Protein AF-A0A7S1ECH7-F1 (afdb_monomer_lite)

pLDDT: mean 96.21, std 4.31, range [59.94, 98.88]

Organism: Hemiselmis andersenii (NCBI:txid464988)

Structure (mmCIF, N/CA/C/O backbone):
data_AF-A0A7S1ECH7-F1
#
_entry.id   AF-A0A7S1ECH7-F1
#
loop_
_atom_site.group_PDB
_atom_site.id
_atom_site.type_symbol
_atom_site.label_atom_id
_atom_site.label_alt_id
_atom_site.label_comp_id
_atom_site.label_asym_id
_atom_site.label_entity_id
_atom_site.label_seq_id
_atom_site.pdbx_PDB_ins_code
_atom_site.Cartn_x
_atom_site.Cartn_y
_atom_site.Cartn_z
_atom_site.occupancy
_atom_site.B_iso_or_equiv
_atom_site.auth_seq_id
_atom_site.auth_comp_id
_atom_site.auth_asym_id
_atom_site.auth_atom_id
_atom_site.pdbx_PDB_model_num
ATOM 1 N N . SER A 1 1 ? -24.404 -12.390 14.140 1.00 59.94 1 SER A N 1
ATOM 2 C CA . SER A 1 1 ? -23.065 -11.770 14.132 1.00 59.94 1 SER A CA 1
ATOM 3 C C . SER A 1 1 ? -22.326 -12.227 15.376 1.00 59.94 1 SER A C 1
ATOM 5 O O . SER A 1 1 ? -22.932 -12.279 16.441 1.00 59.94 1 SER A O 1
ATOM 7 N N . HIS A 1 2 ? -21.057 -12.622 15.261 1.00 70.38 2 HIS A N 1
ATOM 8 C CA . HIS A 1 2 ? -20.234 -12.863 16.450 1.00 70.38 2 HIS A CA 1
ATOM 9 C C . HIS A 1 2 ? -19.962 -11.520 17.144 1.00 70.38 2 HIS A C 1
ATOM 11 O O . HIS A 1 2 ? -19.785 -10.506 16.469 1.00 70.38 2 HIS A O 1
ATOM 17 N N . ARG A 1 3 ? -19.974 -11.489 18.482 1.00 89.94 3 ARG A N 1
ATOM 18 C CA . ARG A 1 3 ? -19.669 -10.269 19.243 1.00 89.94 3 ARG A CA 1
ATOM 19 C C . ARG A 1 3 ? -18.165 -9.995 19.162 1.00 89.94 3 ARG A C 1
ATOM 21 O O . ARG A 1 3 ? -17.374 -10.858 19.532 1.00 89.94 3 ARG A O 1
ATOM 28 N N . ILE A 1 4 ? -17.802 -8.797 18.717 1.00 96.12 4 ILE A N 1
ATOM 29 C CA . ILE A 1 4 ? -16.432 -8.265 18.711 1.00 96.12 4 ILE A CA 1
ATOM 30 C C . ILE A 1 4 ? -16.284 -7.167 19.771 1.00 96.12 4 ILE A C 1
ATOM 32 O O . ILE A 1 4 ? -17.283 -6.640 20.263 1.00 96.12 4 ILE A O 1
ATOM 36 N N . ASN A 1 5 ? -15.049 -6.801 20.111 1.00 96.75 5 ASN A N 1
ATOM 37 C CA . ASN A 1 5 ? -14.726 -5.699 21.027 1.00 96.75 5 ASN A CA 1
ATOM 38 C C . ASN A 1 5 ? -14.723 -4.320 20.331 1.00 96.75 5 ASN A C 1
ATOM 40 O O . ASN A 1 5 ? -13.782 -3.551 20.489 1.00 96.75 5 ASN A O 1
AT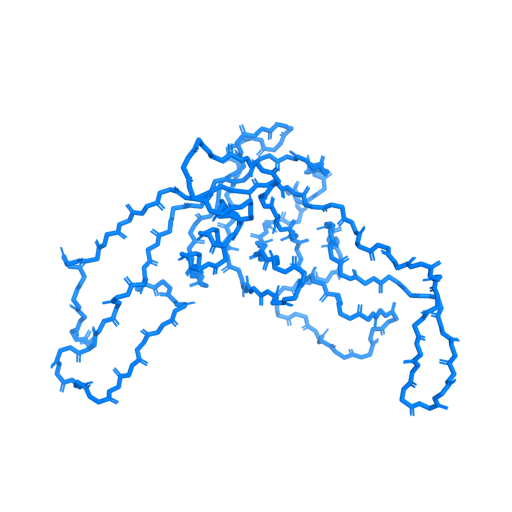OM 44 N N . HIS A 1 6 ? -15.757 -4.013 19.540 1.00 95.19 6 HIS A N 1
ATOM 45 C CA . HIS A 1 6 ? -15.793 -2.823 18.676 1.00 95.19 6 HIS A CA 1
ATOM 46 C C . HIS A 1 6 ? -15.520 -1.508 19.429 1.00 95.19 6 HIS A C 1
ATOM 48 O O . HIS A 1 6 ? -14.714 -0.702 18.976 1.00 95.19 6 HIS A O 1
ATOM 54 N N . ASP A 1 7 ? -16.135 -1.322 20.599 1.00 96.62 7 ASP A N 1
ATOM 55 C CA . ASP A 1 7 ? -16.031 -0.081 21.384 1.00 96.62 7 ASP A CA 1
ATOM 56 C C . ASP A 1 7 ? -14.644 0.132 22.018 1.00 96.62 7 ASP A C 1
ATOM 58 O O . ASP A 1 7 ? -14.326 1.229 22.469 1.00 96.62 7 ASP A O 1
ATOM 62 N N . GLU A 1 8 ? -13.806 -0.907 22.043 1.00 97.19 8 GLU A N 1
ATOM 63 C CA . GLU A 1 8 ? -12.427 -0.833 22.535 1.00 97.19 8 GLU A CA 1
ATOM 64 C C . GLU A 1 8 ? -11.417 -0.527 21.420 1.00 97.19 8 GLU A C 1
ATOM 66 O O . GLU A 1 8 ? -10.250 -0.244 21.701 1.00 97.19 8 GLU A O 1
ATOM 71 N N . LEU A 1 9 ? -11.824 -0.632 20.152 1.00 97.94 9 LEU A N 1
ATOM 72 C CA . LEU A 1 9 ? -10.914 -0.434 19.033 1.00 97.94 9 LEU A CA 1
ATOM 73 C C . LEU A 1 9 ? -10.629 1.044 18.815 1.00 97.94 9 LEU A C 1
ATOM 75 O O . LEU A 1 9 ? -11.527 1.877 18.712 1.00 97.94 9 LEU A O 1
ATOM 79 N N . VAL A 1 10 ? -9.345 1.352 18.668 1.00 98.25 10 VAL A N 1
ATOM 80 C CA . VAL A 1 10 ? -8.879 2.710 18.410 1.00 98.25 10 VAL A CA 1
ATOM 81 C C . VAL A 1 10 ? -8.614 2.875 16.922 1.00 98.25 10 VAL A C 1
ATOM 83 O O . VAL A 1 10 ? -7.833 2.130 16.326 1.00 98.25 10 VAL A O 1
ATOM 86 N N . ALA A 1 11 ? -9.246 3.886 16.329 1.00 98.38 11 ALA A N 1
ATOM 87 C CA . ALA A 1 11 ? -8.931 4.321 14.980 1.00 98.38 11 ALA A CA 1
ATOM 88 C C . ALA A 1 11 ? -7.793 5.352 15.005 1.00 98.38 11 ALA A C 1
ATOM 90 O O . ALA A 1 11 ? -7.865 6.352 15.719 1.00 98.38 11 ALA A O 1
ATOM 91 N N . VAL A 1 12 ? -6.756 5.136 14.197 1.00 98.12 12 VAL A N 1
ATOM 92 C CA . VAL A 1 12 ? -5.598 6.034 14.067 1.00 98.12 12 VAL A CA 1
ATOM 93 C C . VAL A 1 12 ? -5.420 6.404 12.601 1.00 98.12 12 VAL A C 1
ATOM 95 O O . VAL A 1 12 ? -5.572 5.566 11.716 1.00 98.12 12 VAL A O 1
ATOM 98 N N . THR A 1 13 ? -5.087 7.661 12.312 1.00 98.00 13 THR A N 1
ATOM 99 C CA . THR A 1 13 ? -4.689 8.025 10.947 1.00 98.00 13 THR A CA 1
ATOM 100 C C . THR A 1 13 ? -3.226 7.665 10.738 1.00 98.00 13 THR A C 1
ATOM 102 O O . THR A 1 13 ? -2.358 8.170 11.445 1.00 98.00 13 THR A O 1
ATOM 105 N N . VAL A 1 14 ? -2.955 6.827 9.741 1.00 98.12 14 VAL A N 1
ATOM 106 C CA . VAL A 1 14 ? -1.605 6.604 9.209 1.00 98.12 14 VAL A CA 1
ATOM 107 C C . VAL A 1 14 ? -1.554 7.072 7.765 1.00 98.12 14 VAL A C 1
ATOM 109 O O . VAL A 1 14 ? -2.573 7.129 7.079 1.00 98.12 14 VAL A O 1
ATOM 112 N N . GLN A 1 15 ? -0.372 7.446 7.294 1.00 97.94 15 GLN A N 1
ATOM 113 C CA . GLN A 1 15 ? -0.205 8.016 5.965 1.00 97.94 15 GLN A CA 1
ATOM 114 C C . GLN A 1 15 ? 1.014 7.411 5.279 1.00 97.94 15 GLN A C 1
ATOM 116 O O . GLN A 1 15 ? 2.033 7.156 5.920 1.00 97.94 15 GLN A O 1
ATOM 121 N N . GLY A 1 16 ? 0.907 7.238 3.967 1.00 98.44 16 GLY A N 1
ATOM 122 C CA . GLY A 1 16 ? 2.031 6.996 3.073 1.00 98.44 16 GLY A CA 1
ATOM 123 C C . GLY A 1 16 ? 1.944 7.894 1.845 1.00 98.44 16 GLY A C 1
ATOM 124 O O . GLY A 1 16 ? 1.000 8.671 1.677 1.00 98.44 16 GLY A O 1
ATOM 125 N N . GLN A 1 17 ? 2.932 7.772 0.972 1.00 98.75 17 GLN A N 1
ATOM 126 C CA . GLN A 1 17 ? 2.894 8.321 -0.376 1.00 98.75 17 GLN A CA 1
ATOM 127 C C . GLN A 1 17 ? 2.948 7.181 -1.389 1.00 98.75 17 GLN A C 1
ATOM 129 O O . GLN A 1 17 ? 3.506 6.122 -1.093 1.00 98.75 17 GLN A O 1
ATOM 134 N N . ILE A 1 18 ? 2.387 7.396 -2.578 1.00 98.81 18 ILE A N 1
ATOM 135 C CA . ILE A 1 18 ? 2.506 6.432 -3.673 1.00 98.81 18 ILE A CA 1
ATOM 136 C C . ILE A 1 18 ? 3.990 6.227 -3.986 1.00 98.81 18 ILE A C 1
ATOM 138 O O . ILE A 1 18 ? 4.695 7.182 -4.319 1.00 98.81 18 ILE A O 1
ATOM 142 N N . ALA A 1 19 ? 4.466 4.994 -3.838 1.00 98.31 19 ALA A N 1
ATOM 143 C CA . ALA A 1 19 ? 5.863 4.630 -4.010 1.00 98.31 19 ALA A CA 1
ATOM 144 C C . ALA A 1 19 ? 6.210 4.458 -5.493 1.00 98.31 19 ALA A C 1
ATOM 146 O O . ALA A 1 19 ? 5.381 4.018 -6.286 1.00 98.31 19 ALA A O 1
ATOM 147 N N . HIS A 1 20 ? 7.454 4.757 -5.868 1.00 97.62 20 HIS A N 1
ATOM 148 C CA . HIS A 1 20 ? 7.978 4.378 -7.182 1.00 97.62 20 HIS A CA 1
ATOM 149 C C . HIS A 1 20 ? 8.002 2.844 -7.341 1.00 97.62 20 HIS A C 1
ATOM 151 O O . HIS A 1 20 ? 8.119 2.131 -6.340 1.00 97.62 20 HIS A O 1
ATOM 157 N N . PRO A 1 21 ? 7.969 2.317 -8.581 1.00 95.94 21 PRO A N 1
ATOM 158 C CA . PRO A 1 21 ? 8.403 0.949 -8.840 1.00 95.94 21 PRO A CA 1
ATOM 159 C C . PRO A 1 21 ? 9.824 0.720 -8.313 1.00 95.94 21 PRO A C 1
ATOM 161 O O . PRO A 1 21 ? 10.706 1.568 -8.474 1.00 95.94 21 PRO A O 1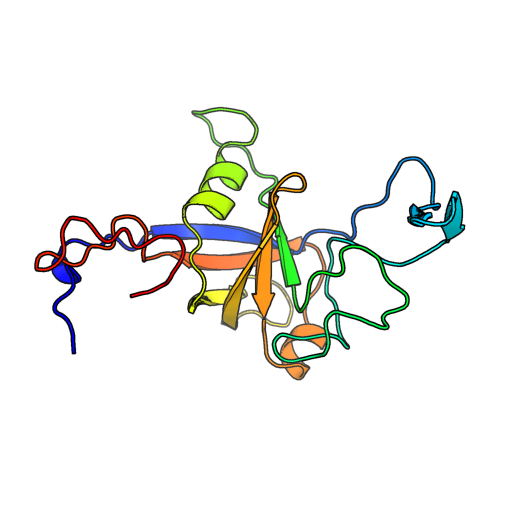
ATOM 164 N N . VAL A 1 22 ? 10.055 -0.433 -7.694 1.00 93.44 22 VAL A N 1
ATOM 165 C CA . VAL A 1 22 ? 11.339 -0.784 -7.087 1.00 93.44 22 VAL A CA 1
ATOM 166 C C . VAL A 1 22 ? 12.240 -1.430 -8.137 1.00 93.44 22 VAL A C 1
ATOM 168 O O . VAL A 1 22 ? 12.041 -2.579 -8.544 1.00 93.44 22 VAL A O 1
ATOM 171 N N . GLY A 1 23 ? 13.260 -0.684 -8.561 1.00 86.88 23 GLY A N 1
ATOM 172 C CA . GLY A 1 23 ? 14.377 -1.205 -9.346 1.00 86.88 23 GLY A CA 1
ATOM 173 C C . GLY A 1 23 ? 15.409 -1.907 -8.460 1.00 86.88 23 GLY A C 1
ATOM 174 O O . GLY A 1 23 ? 15.653 -1.495 -7.328 1.00 86.88 23 GLY A O 1
ATOM 175 N N . ARG A 1 24 ? 16.031 -2.970 -8.977 1.00 83.31 24 ARG A N 1
ATOM 176 C CA . ARG A 1 24 ? 17.214 -3.596 -8.365 1.00 83.31 24 ARG A CA 1
ATOM 177 C C . ARG A 1 24 ? 18.483 -3.115 -9.075 1.00 83.31 24 ARG A C 1
ATOM 179 O O . ARG A 1 24 ? 18.405 -2.465 -10.113 1.00 83.31 24 ARG A O 1
ATOM 186 N N . ALA A 1 25 ? 19.650 -3.462 -8.527 1.00 87.31 25 ALA A N 1
ATOM 187 C CA . ALA A 1 25 ? 20.948 -3.147 -9.137 1.00 87.31 25 ALA A CA 1
ATOM 188 C C . ALA A 1 25 ? 21.084 -3.692 -10.573 1.00 87.31 25 ALA A C 1
ATOM 190 O O . ALA A 1 25 ? 21.801 -3.116 -11.385 1.00 87.31 25 ALA A O 1
ATOM 191 N N . THR A 1 26 ? 20.379 -4.781 -10.894 1.00 90.62 26 THR A N 1
ATOM 192 C CA . THR A 1 26 ? 20.263 -5.313 -12.253 1.00 90.62 26 THR A CA 1
ATOM 193 C C . THR A 1 26 ? 18.798 -5.272 -12.708 1.00 90.62 26 THR A C 1
ATOM 195 O O . THR A 1 26 ? 17.890 -5.392 -11.878 1.00 90.62 26 THR A O 1
ATOM 198 N N . PRO A 1 27 ? 18.536 -5.137 -14.022 1.00 90.81 27 PRO A N 1
ATOM 199 C CA . PRO A 1 27 ? 17.176 -5.203 -14.562 1.00 90.81 27 PRO A CA 1
ATOM 200 C C . PRO A 1 27 ? 16.626 -6.638 -14.603 1.00 90.81 27 PRO A C 1
ATOM 202 O O . PRO A 1 27 ? 15.451 -6.843 -14.905 1.00 90.81 27 PRO A O 1
ATOM 205 N N . TYR A 1 28 ? 17.479 -7.634 -14.343 1.00 94.00 28 TYR A N 1
ATOM 206 C CA . TYR A 1 28 ? 17.148 -9.042 -14.482 1.00 94.00 28 TYR A CA 1
ATOM 207 C C . TYR A 1 28 ? 16.548 -9.618 -13.206 1.00 94.00 28 TYR A C 1
ATOM 209 O O . TYR A 1 28 ? 17.061 -9.437 -12.100 1.00 94.00 28 TYR A O 1
ATOM 217 N N . ARG A 1 29 ? 15.497 -10.407 -13.393 1.00 91.88 29 ARG A N 1
ATOM 218 C CA . ARG A 1 29 ? 14.902 -11.273 -12.381 1.00 91.88 29 ARG A CA 1
ATOM 219 C C . ARG A 1 29 ? 15.132 -12.717 -12.799 1.00 91.88 29 ARG A C 1
ATOM 221 O O . ARG A 1 29 ? 14.836 -13.085 -13.937 1.00 91.88 29 ARG A O 1
ATOM 228 N N . ILE A 1 30 ? 15.727 -13.503 -11.908 1.00 92.88 30 ILE A N 1
ATOM 229 C CA . ILE A 1 30 ? 16.097 -14.892 -12.188 1.00 92.88 30 ILE A CA 1
ATOM 230 C C . ILE A 1 30 ? 14.876 -15.772 -11.943 1.00 92.88 30 ILE A C 1
ATOM 232 O O . ILE A 1 30 ? 14.344 -15.792 -10.834 1.00 92.88 30 ILE A O 1
ATOM 236 N N . GLY A 1 31 ? 14.411 -16.453 -12.991 1.00 92.00 31 GLY A N 1
ATOM 237 C CA . GLY A 1 31 ? 13.312 -17.405 -12.877 1.00 92.00 31 GLY A CA 1
ATOM 238 C C . GLY A 1 31 ? 13.722 -18.679 -12.142 1.00 92.00 31 GLY A C 1
ATOM 239 O O . GLY A 1 31 ? 14.906 -18.953 -11.947 1.00 92.00 31 GLY A O 1
ATOM 240 N N . TYR A 1 32 ? 12.732 -19.497 -11.780 1.00 92.19 32 TYR A N 1
ATOM 241 C CA . TYR A 1 32 ? 12.966 -20.812 -11.169 1.00 92.19 32 TYR A CA 1
ATOM 242 C C . TYR A 1 32 ? 13.773 -21.759 -12.078 1.00 92.19 32 TYR A C 1
ATOM 244 O O . TYR A 1 32 ? 14.403 -22.694 -11.598 1.00 92.19 32 TYR A O 1
ATOM 252 N N . ASP A 1 33 ? 13.755 -21.501 -13.386 1.00 96.19 33 ASP A N 1
ATOM 253 C CA . ASP A 1 33 ? 14.500 -22.204 -14.430 1.00 96.19 33 ASP A CA 1
ATOM 254 C C . ASP A 1 33 ? 15.932 -21.675 -14.622 1.00 96.19 33 ASP A C 1
ATOM 256 O O . ASP A 1 33 ? 16.644 -22.121 -15.517 1.00 96.19 33 ASP A O 1
ATOM 260 N N . GLY A 1 34 ? 16.354 -20.694 -13.820 1.00 96.06 34 GLY A N 1
ATOM 261 C CA . GLY A 1 34 ? 17.651 -20.035 -13.949 1.00 96.06 34 GLY A CA 1
ATOM 262 C C . GLY A 1 34 ? 17.733 -19.031 -15.102 1.00 96.06 34 GLY A C 1
ATOM 263 O O . GLY A 1 34 ? 18.781 -18.413 -15.289 1.00 96.06 34 GLY A O 1
ATOM 264 N N . VAL A 1 35 ? 16.651 -18.815 -15.860 1.00 96.69 35 VAL A N 1
ATOM 265 C CA . VAL A 1 35 ? 16.658 -17.904 -17.012 1.00 96.69 35 VAL A CA 1
ATOM 266 C C . VAL A 1 35 ? 16.374 -16.466 -16.551 1.00 96.69 35 VAL A C 1
ATOM 268 O O . VAL A 1 35 ? 15.334 -16.209 -15.925 1.00 96.69 35 VAL A O 1
ATOM 271 N N . PRO A 1 36 ? 17.259 -15.497 -16.856 1.00 95.44 36 PRO A N 1
ATOM 272 C CA . PRO A 1 36 ? 17.046 -14.099 -16.510 1.00 95.44 36 PRO A CA 1
ATOM 273 C C . PRO A 1 36 ? 15.970 -13.468 -17.401 1.00 95.44 36 PRO A C 1
ATOM 275 O O . PRO A 1 36 ? 15.945 -13.668 -18.614 1.00 95.44 36 PRO A O 1
ATOM 278 N N . ARG A 1 37 ? 15.087 -12.664 -16.803 1.00 95.31 37 ARG A N 1
ATOM 279 C CA . ARG A 1 37 ? 14.021 -11.938 -17.510 1.00 95.31 37 ARG A CA 1
ATOM 280 C C . ARG A 1 37 ? 13.986 -10.478 -17.080 1.00 95.31 37 ARG A C 1
ATOM 282 O O . ARG A 1 37 ? 14.214 -10.177 -15.911 1.00 95.31 37 ARG A O 1
ATOM 289 N N . VAL A 1 38 ? 13.667 -9.580 -18.009 1.00 95.69 38 VAL A N 1
ATOM 290 C CA . VAL A 1 38 ? 13.402 -8.165 -17.713 1.00 95.69 38 VAL A CA 1
ATOM 291 C C . VAL A 1 38 ? 11.893 -7.993 -17.608 1.00 95.69 38 VAL A C 1
ATOM 293 O O . VAL A 1 38 ? 11.192 -8.041 -18.614 1.00 95.69 38 VAL A O 1
ATOM 296 N N . LEU A 1 39 ? 11.394 -7.857 -16.380 1.00 95.44 39 LEU A N 1
ATOM 297 C CA . LEU A 1 39 ? 9.963 -7.821 -16.081 1.00 95.44 39 LEU A CA 1
ATOM 298 C C . LEU A 1 39 ? 9.635 -6.675 -15.115 1.00 95.44 39 LEU A C 1
ATOM 300 O O . LEU A 1 39 ? 10.440 -6.390 -14.218 1.00 95.44 39 LEU A O 1
ATOM 304 N N . PRO A 1 40 ? 8.440 -6.063 -15.230 1.00 95.00 40 PRO A N 1
ATOM 305 C CA . PRO A 1 40 ? 7.905 -5.205 -14.183 1.00 95.00 40 PRO A CA 1
ATOM 306 C C . PRO A 1 40 ? 7.793 -5.965 -12.857 1.00 95.00 40 PRO A C 1
ATOM 308 O O . PRO A 1 40 ? 7.654 -7.192 -12.834 1.00 95.00 40 PRO A O 1
ATOM 311 N N . GLY A 1 41 ? 7.813 -5.228 -11.750 1.00 94.00 41 GLY A N 1
ATOM 312 C CA . GLY A 1 41 ? 7.583 -5.819 -10.442 1.00 94.00 41 GLY A CA 1
ATOM 313 C C . GLY A 1 41 ? 7.025 -4.843 -9.426 1.00 94.00 41 GLY A C 1
ATOM 314 O O . GLY A 1 41 ? 6.210 -3.995 -9.765 1.00 94.00 41 GLY A O 1
ATOM 315 N N . THR A 1 42 ? 7.459 -5.006 -8.185 1.00 96.44 42 THR A N 1
ATOM 316 C CA . THR A 1 42 ? 6.954 -4.334 -6.983 1.00 96.44 42 THR A CA 1
ATOM 317 C C . THR A 1 42 ? 6.968 -2.802 -7.066 1.00 96.44 42 THR A C 1
ATOM 319 O O . THR A 1 42 ? 7.900 -2.223 -7.625 1.00 96.44 42 THR A O 1
ATOM 322 N N . GLY A 1 43 ? 5.993 -2.144 -6.438 1.00 97.44 43 GLY A N 1
ATOM 323 C CA . GLY A 1 43 ? 5.852 -0.691 -6.350 1.00 97.44 43 GLY A CA 1
ATOM 324 C C . GLY A 1 43 ? 5.042 -0.059 -7.486 1.00 97.44 43 GLY A C 1
ATOM 325 O O . GLY A 1 43 ? 4.722 -0.690 -8.492 1.00 97.44 43 GLY A O 1
ATOM 326 N N . GLY A 1 44 ? 4.755 1.235 -7.348 1.00 97.94 44 GLY A N 1
ATOM 327 C CA . GLY A 1 44 ? 4.075 2.020 -8.374 1.00 97.94 44 GLY A CA 1
ATOM 328 C C . GLY A 1 44 ? 2.549 1.937 -8.349 1.00 97.94 44 GLY A C 1
ATOM 329 O O . GLY A 1 44 ? 1.918 1.653 -7.329 1.00 97.94 44 GLY A O 1
ATOM 330 N N . ILE A 1 45 ? 1.973 2.248 -9.512 1.00 98.38 45 ILE A N 1
ATOM 331 C CA . ILE A 1 45 ? 0.538 2.190 -9.787 1.00 98.38 45 ILE A CA 1
ATOM 332 C C . ILE A 1 45 ? 0.336 1.172 -10.909 1.00 98.38 45 ILE A C 1
ATOM 334 O O . ILE A 1 45 ? 0.706 1.419 -12.059 1.00 98.38 45 ILE A O 1
ATOM 338 N N . VAL A 1 46 ? -0.254 0.028 -10.586 1.00 97.50 46 VAL A N 1
ATOM 339 C CA . VAL A 1 46 ? -0.575 -1.016 -11.557 1.00 97.50 46 VAL A CA 1
ATOM 340 C C . VAL A 1 46 ? -1.979 -0.772 -12.102 1.00 97.50 46 VAL A C 1
ATOM 342 O O . VAL A 1 46 ? -2.977 -0.870 -11.392 1.00 97.50 46 VAL A O 1
ATOM 345 N N . LEU A 1 47 ? -2.052 -0.428 -13.389 1.00 94.94 47 LEU A N 1
ATOM 346 C CA . LEU A 1 47 ? -3.279 0.067 -14.026 1.00 94.94 47 LEU A CA 1
ATOM 347 C C . LEU A 1 47 ? -4.202 -1.041 -14.552 1.00 94.94 47 LEU A C 1
ATOM 349 O O . LEU A 1 47 ? -5.396 -0.809 -14.729 1.00 94.94 47 LEU A O 1
ATOM 353 N N . ASN A 1 48 ? -3.656 -2.224 -14.837 1.00 93.56 48 ASN A N 1
ATOM 354 C CA . ASN A 1 48 ? -4.339 -3.303 -15.561 1.00 93.56 48 ASN A CA 1
ATOM 355 C C . ASN A 1 48 ? -4.388 -4.636 -14.799 1.00 93.56 48 ASN A C 1
ATOM 357 O O . ASN A 1 48 ? -4.772 -5.646 -15.388 1.00 93.56 48 ASN A O 1
ATOM 361 N N . ARG A 1 49 ? -3.974 -4.649 -13.527 1.00 93.75 49 ARG A N 1
ATOM 362 C CA . ARG A 1 49 ? -4.123 -5.787 -12.612 1.00 93.75 49 ARG A CA 1
ATOM 363 C C . ARG A 1 49 ? -4.633 -5.301 -11.270 1.00 93.75 49 ARG A C 1
ATOM 365 O O . ARG A 1 49 ? -4.060 -4.382 -10.683 1.00 93.75 49 ARG A O 1
ATOM 372 N N . ARG A 1 50 ? -5.722 -5.904 -10.809 1.00 92.50 50 ARG A N 1
ATOM 373 C CA . ARG A 1 50 ? -6.471 -5.472 -9.630 1.00 92.50 50 ARG A CA 1
ATOM 374 C C . ARG A 1 50 ? -6.819 -6.642 -8.724 1.00 92.50 50 ARG A C 1
ATOM 376 O O . ARG A 1 50 ? -6.620 -7.806 -9.063 1.00 92.50 50 ARG A O 1
ATOM 383 N N . ILE A 1 51 ? -7.328 -6.317 -7.540 1.00 94.06 51 ILE A N 1
ATOM 384 C CA . ILE A 1 51 ? -7.885 -7.330 -6.649 1.00 94.06 51 ILE A CA 1
ATOM 385 C C . ILE A 1 51 ? -9.024 -8.078 -7.361 1.00 94.06 51 ILE A C 1
ATOM 387 O O . ILE A 1 51 ? -9.895 -7.457 -7.967 1.00 94.06 51 ILE A O 1
ATOM 391 N N . GLY A 1 52 ? -8.984 -9.409 -7.311 1.00 93.81 52 GLY A N 1
ATOM 392 C CA . GLY A 1 52 ? -9.906 -10.289 -8.036 1.00 93.81 52 GLY A CA 1
ATOM 393 C C . GLY A 1 52 ? -9.379 -10.809 -9.379 1.00 93.81 52 GLY A C 1
ATOM 394 O O . GLY A 1 52 ? -9.891 -11.821 -9.853 1.00 93.81 52 GLY A O 1
ATOM 395 N N . ASP A 1 53 ? -8.342 -10.197 -9.962 1.00 95.44 53 ASP A N 1
ATOM 396 C CA . ASP A 1 53 ? -7.695 -10.731 -11.166 1.00 95.44 53 ASP A CA 1
ATOM 397 C C . ASP A 1 53 ? -6.825 -11.961 -10.852 1.00 95.44 53 ASP A C 1
ATOM 399 O O . ASP A 1 53 ? -6.395 -12.186 -9.717 1.00 95.44 53 ASP A O 1
ATOM 403 N N . LEU A 1 54 ? -6.506 -12.741 -11.891 1.00 95.38 54 LEU A N 1
ATOM 404 C CA . LEU A 1 54 ? -5.550 -13.844 -11.791 1.00 95.38 54 LEU A CA 1
ATOM 405 C C . LEU A 1 54 ? -4.169 -13.342 -11.344 1.00 95.38 54 LEU A C 1
ATOM 407 O O . LEU A 1 54 ? -3.604 -12.419 -11.932 1.00 95.38 54 LEU A O 1
ATOM 411 N N . CYS A 1 55 ? -3.596 -14.015 -10.345 1.00 92.75 55 CYS A N 1
ATOM 412 C CA . CYS A 1 55 ? -2.254 -13.736 -9.825 1.00 92.75 55 CYS A CA 1
ATOM 413 C C . CYS A 1 55 ? -1.131 -14.500 -10.552 1.00 92.75 55 CYS A C 1
ATOM 415 O O . CYS A 1 55 ? 0.044 -14.300 -10.253 1.00 92.75 55 CYS A O 1
ATOM 417 N N . VAL A 1 56 ? -1.479 -15.367 -11.508 1.00 93.94 56 VAL A N 1
ATOM 418 C CA . VAL A 1 56 ? -0.554 -16.203 -12.290 1.00 93.94 56 VAL A CA 1
ATOM 419 C C . VAL A 1 56 ? -0.713 -15.944 -13.789 1.00 93.94 56 VAL A C 1
ATOM 421 O O . VAL A 1 56 ? -1.711 -15.376 -14.229 1.00 93.94 56 VAL A O 1
ATOM 424 N N . GLY A 1 57 ? 0.276 -16.361 -14.586 1.00 93.56 57 GLY A N 1
ATOM 425 C CA . GLY A 1 57 ? 0.274 -16.139 -16.040 1.00 93.56 57 GLY A CA 1
ATOM 426 C C . GLY A 1 57 ? 0.597 -14.696 -16.443 1.00 93.56 57 GLY A C 1
ATOM 427 O O . GLY A 1 57 ? 0.275 -14.269 -17.549 1.00 93.56 57 GLY A O 1
ATOM 428 N N . LEU A 1 58 ? 1.214 -13.931 -15.541 1.00 95.00 58 LEU A N 1
ATOM 429 C CA . LEU A 1 58 ? 1.606 -12.547 -15.774 1.00 95.00 58 LEU A CA 1
ATOM 430 C C . LEU A 1 58 ? 3.064 -12.475 -16.235 1.00 95.00 58 LEU A C 1
ATOM 432 O O . LEU A 1 58 ? 3.936 -13.128 -15.668 1.00 95.00 58 LEU A O 1
ATOM 436 N N . ALA A 1 59 ? 3.346 -11.611 -17.210 1.00 95.81 59 ALA A N 1
ATOM 437 C CA . ALA A 1 59 ? 4.710 -11.192 -17.529 1.00 95.81 59 ALA A CA 1
ATOM 438 C C . ALA A 1 59 ? 5.184 -10.140 -16.506 1.00 95.81 59 ALA A C 1
ATOM 440 O O . ALA A 1 59 ? 5.360 -8.968 -16.830 1.00 95.81 59 ALA A O 1
ATOM 441 N N . GLY A 1 60 ? 5.333 -10.558 -15.250 1.00 94.62 60 GLY A N 1
ATOM 442 C CA . GLY A 1 60 ? 5.700 -9.714 -14.115 1.00 94.62 60 GLY A CA 1
ATOM 443 C C . GLY A 1 60 ? 6.202 -10.554 -12.944 1.00 94.62 60 GLY A C 1
ATOM 444 O O . GLY A 1 60 ? 5.941 -11.753 -12.888 1.00 94.62 60 GLY A O 1
ATOM 445 N N . ASP A 1 61 ? 6.909 -9.933 -12.006 1.00 94.19 61 ASP A N 1
ATOM 446 C CA . ASP A 1 61 ? 7.383 -10.590 -10.784 1.00 94.19 61 ASP A CA 1
ATOM 447 C C . ASP A 1 61 ? 7.082 -9.728 -9.557 1.00 94.19 61 ASP A C 1
ATOM 449 O O . ASP A 1 61 ? 7.506 -8.576 -9.491 1.00 94.19 61 ASP A O 1
ATOM 453 N N . HIS A 1 62 ? 6.372 -10.286 -8.574 1.00 94.56 62 HIS A N 1
ATOM 454 C CA . HIS A 1 62 ? 5.899 -9.551 -7.393 1.00 94.56 62 HIS A CA 1
ATOM 455 C C . HIS A 1 62 ? 5.124 -8.270 -7.754 1.00 94.56 62 HIS A C 1
ATOM 457 O O . HIS A 1 62 ? 5.361 -7.202 -7.185 1.00 94.56 62 HIS A O 1
ATOM 463 N N . ILE A 1 63 ? 4.219 -8.376 -8.733 1.00 96.75 63 ILE A N 1
ATOM 464 C CA . ILE A 1 63 ? 3.295 -7.299 -9.101 1.00 96.75 63 ILE A CA 1
ATOM 465 C C . ILE A 1 63 ? 2.353 -7.009 -7.931 1.00 96.75 63 ILE A C 1
ATOM 467 O O . ILE A 1 63 ? 1.757 -7.921 -7.362 1.00 96.75 63 ILE A O 1
ATOM 471 N N . GLU A 1 64 ? 2.195 -5.727 -7.613 1.00 97.88 64 GLU A N 1
ATOM 472 C CA . GLU A 1 64 ? 1.333 -5.240 -6.538 1.00 97.88 64 GLU A CA 1
ATOM 473 C C . GLU A 1 64 ? 0.083 -4.569 -7.135 1.00 97.88 64 GLU A C 1
ATOM 475 O O . GLU A 1 64 ? 0.210 -3.520 -7.765 1.00 97.88 64 GLU A O 1
ATOM 480 N N . PRO A 1 65 ? -1.123 -5.152 -7.000 1.00 97.12 65 PRO A N 1
ATOM 481 C CA . PRO A 1 65 ? -2.322 -4.615 -7.640 1.00 97.12 65 PRO A CA 1
ATOM 482 C C . PRO A 1 65 ? -2.743 -3.263 -7.051 1.00 97.12 65 PRO A C 1
ATOM 484 O O . PRO A 1 65 ? -2.749 -3.075 -5.833 1.00 97.12 65 PRO A O 1
ATOM 487 N N . GLY A 1 66 ? -3.181 -2.348 -7.919 1.00 97.06 66 GLY A N 1
ATOM 488 C CA . GLY A 1 66 ? -3.600 -1.006 -7.521 1.00 97.06 66 GLY A CA 1
ATOM 489 C C . GLY A 1 66 ? -2.407 -0.096 -7.238 1.00 97.06 66 GLY A C 1
ATOM 490 O O . GLY A 1 66 ? -1.618 0.191 -8.134 1.00 97.06 66 GLY A O 1
ATOM 491 N N . VAL A 1 67 ? -2.310 0.413 -6.014 1.00 98.31 67 VAL A N 1
ATOM 492 C CA . VAL A 1 67 ? -1.325 1.418 -5.607 1.00 98.31 67 VAL A CA 1
ATOM 493 C C . VAL A 1 67 ? -0.482 0.886 -4.458 1.00 98.31 67 VAL A C 1
ATOM 495 O O . VAL A 1 67 ? -1.027 0.478 -3.432 1.00 98.31 67 VAL A O 1
ATOM 498 N N . ALA A 1 68 ? 0.838 0.967 -4.595 1.00 98.75 68 ALA A N 1
ATOM 499 C CA . ALA A 1 68 ? 1.774 0.689 -3.516 1.00 98.75 68 ALA A CA 1
ATOM 500 C C . ALA A 1 68 ? 2.115 1.964 -2.733 1.00 98.75 68 ALA A C 1
ATOM 502 O O . ALA A 1 68 ? 2.501 2.980 -3.316 1.00 98.75 68 ALA A O 1
ATOM 503 N N . LEU A 1 69 ? 1.994 1.913 -1.408 1.00 98.81 69 LEU A N 1
ATOM 504 C CA . LEU A 1 69 ? 2.312 3.018 -0.507 1.00 98.81 69 LEU A CA 1
ATOM 505 C C . LEU A 1 69 ? 3.548 2.711 0.325 1.00 98.81 69 LEU A C 1
ATOM 507 O O . LEU A 1 69 ? 3.656 1.627 0.893 1.00 98.81 69 LEU A O 1
ATOM 511 N N . HIS A 1 70 ? 4.405 3.713 0.484 1.00 98.75 70 HIS A N 1
ATOM 512 C CA . HIS A 1 70 ? 5.503 3.708 1.446 1.00 98.75 70 HIS A CA 1
ATOM 513 C C . HIS A 1 70 ? 5.533 5.053 2.179 1.00 98.75 70 HIS A C 1
ATOM 515 O O . HIS A 1 70 ? 5.173 6.086 1.612 1.00 98.75 70 HIS A O 1
ATOM 521 N N . ASN A 1 71 ? 5.956 5.080 3.438 1.00 98.38 71 ASN A N 1
ATOM 522 C CA . ASN A 1 71 ? 6.193 6.320 4.167 1.00 98.38 71 ASN A CA 1
ATOM 523 C C . ASN A 1 71 ? 7.697 6.611 4.247 1.00 98.38 71 ASN A C 1
ATOM 525 O O . ASN A 1 71 ? 8.441 5.925 4.937 1.00 98.38 71 ASN A O 1
ATOM 529 N N . ASN A 1 72 ? 8.142 7.653 3.547 1.00 95.62 72 ASN A N 1
ATOM 530 C CA . ASN A 1 72 ? 9.552 8.059 3.516 1.00 95.62 72 ASN A CA 1
ATOM 531 C C . ASN A 1 72 ? 9.902 9.144 4.550 1.00 95.62 72 ASN A C 1
ATOM 533 O O . ASN A 1 72 ? 11.004 9.690 4.519 1.00 95.62 72 ASN A O 1
ATOM 537 N N . SER A 1 73 ? 8.958 9.517 5.416 1.00 95.50 73 SER A N 1
ATOM 538 C CA . SER A 1 73 ? 9.142 10.579 6.406 1.00 95.50 73 SER A CA 1
ATOM 539 C C . SER A 1 73 ? 9.906 10.092 7.635 1.00 95.50 73 SER A C 1
ATOM 541 O O . SER A 1 73 ? 10.088 8.896 7.861 1.00 95.50 73 SER A O 1
ATOM 543 N N . ARG A 1 74 ? 10.342 11.052 8.453 1.00 94.69 74 ARG A N 1
ATOM 544 C CA . ARG A 1 74 ? 11.085 10.825 9.689 1.00 94.69 74 ARG A CA 1
ATOM 545 C C . ARG A 1 74 ? 10.431 11.609 10.819 1.00 94.69 74 ARG A C 1
ATOM 547 O O . ARG A 1 74 ? 10.299 12.822 10.714 1.00 94.69 74 ARG A O 1
ATOM 554 N N . GLU A 1 75 ? 10.078 10.917 11.895 1.00 94.75 75 GLU A N 1
ATOM 555 C CA . GLU A 1 75 ? 9.636 11.553 13.136 1.00 94.75 75 GLU A CA 1
ATOM 556 C C . GLU A 1 75 ? 10.820 11.934 14.027 1.00 94.75 75 GLU A C 1
ATOM 558 O O . GLU A 1 75 ? 11.900 11.338 13.939 1.00 94.75 75 GLU A O 1
ATOM 563 N N . VAL A 1 76 ? 10.593 12.915 14.907 1.00 96.12 76 VAL A N 1
ATOM 564 C CA . VAL A 1 76 ? 11.595 13.390 15.880 1.00 96.12 76 VAL A CA 1
ATOM 565 C C . VAL A 1 76 ? 12.044 12.252 16.803 1.00 96.12 76 VAL A C 1
ATOM 567 O O . VAL A 1 76 ? 13.221 12.151 17.142 1.00 96.12 76 VAL A O 1
ATOM 570 N N . ILE A 1 77 ? 11.111 11.374 17.182 1.00 95.31 77 ILE A N 1
ATOM 571 C CA . ILE A 1 77 ? 11.338 10.240 18.081 1.00 95.31 77 ILE A CA 1
ATOM 572 C C . ILE A 1 77 ? 11.112 8.924 17.323 1.00 95.31 77 ILE A C 1
ATOM 574 O O . ILE A 1 77 ? 10.276 8.836 16.425 1.00 95.31 77 ILE A O 1
ATOM 578 N N . GLY A 1 78 ? 11.855 7.883 17.707 1.00 94.12 78 GLY A N 1
ATOM 579 C CA . GLY A 1 78 ? 11.726 6.525 17.173 1.00 94.12 78 GLY A CA 1
ATOM 580 C C . GLY A 1 78 ? 12.813 6.157 16.154 1.00 94.12 78 GLY A C 1
ATOM 581 O O . GLY A 1 78 ? 13.710 6.960 15.878 1.00 94.12 78 GLY A O 1
ATOM 582 N N . PRO A 1 79 ? 12.770 4.941 15.581 1.00 95.25 79 PRO A N 1
ATOM 583 C CA . PRO A 1 79 ? 13.739 4.469 14.588 1.00 95.25 79 PRO A CA 1
ATOM 584 C C . PRO A 1 79 ? 13.510 5.117 13.220 1.00 95.25 79 PRO A C 1
ATOM 586 O O . PRO A 1 79 ? 12.396 5.555 12.934 1.00 95.25 79 PRO A O 1
ATOM 589 N N . ARG A 1 80 ? 14.550 5.172 12.372 1.00 93.94 80 ARG A N 1
ATOM 590 C CA . ARG A 1 80 ? 14.532 5.866 11.066 1.00 93.94 80 ARG A CA 1
ATOM 591 C C . ARG A 1 80 ? 13.289 5.541 10.233 1.00 93.94 80 ARG A C 1
ATOM 593 O O . ARG A 1 80 ? 12.604 6.470 9.823 1.00 93.94 80 ARG A O 1
ATOM 600 N N . ASP A 1 81 ? 12.965 4.257 10.101 1.00 95.31 81 ASP A N 1
ATOM 601 C CA . ASP A 1 81 ? 11.822 3.760 9.318 1.00 95.31 81 ASP A CA 1
ATOM 602 C C . ASP A 1 81 ? 10.527 3.644 10.141 1.00 95.31 81 ASP A C 1
ATOM 604 O O . ASP A 1 81 ? 9.550 3.036 9.711 1.00 95.31 81 ASP A O 1
ATOM 608 N N . GLY A 1 82 ? 10.502 4.229 11.342 1.00 97.56 82 GLY A N 1
ATOM 609 C CA . GLY A 1 82 ? 9.379 4.199 12.279 1.00 97.56 82 GLY A CA 1
ATOM 610 C C . GLY A 1 82 ? 8.036 4.568 11.645 1.00 97.56 82 GLY A C 1
ATOM 611 O O . GLY A 1 82 ? 7.082 3.814 11.830 1.00 97.56 82 GLY A O 1
ATOM 612 N N . PRO A 1 83 ? 7.941 5.648 10.848 1.00 97.69 83 PRO A N 1
ATOM 613 C CA . PRO A 1 83 ? 6.690 6.007 10.181 1.00 97.69 83 PRO A CA 1
ATOM 614 C C . PRO A 1 83 ? 6.187 4.942 9.201 1.00 97.69 83 PRO A C 1
ATOM 616 O O . PRO A 1 83 ? 4.987 4.669 9.162 1.00 97.69 83 PRO A O 1
ATOM 619 N N . ASN A 1 84 ? 7.080 4.293 8.446 1.00 98.44 84 ASN A N 1
ATOM 620 C CA . ASN A 1 84 ? 6.672 3.215 7.545 1.00 98.44 84 ASN A CA 1
ATOM 621 C C . ASN A 1 84 ? 6.330 1.930 8.299 1.00 98.44 84 ASN A C 1
ATOM 623 O O . ASN A 1 84 ? 5.355 1.259 7.966 1.00 98.44 84 ASN A O 1
ATOM 627 N N . ASN A 1 85 ? 7.073 1.628 9.364 1.00 98.00 85 ASN A N 1
ATOM 628 C CA . ASN A 1 85 ? 6.760 0.519 10.259 1.00 98.00 85 ASN A CA 1
ATOM 629 C C . ASN A 1 85 ? 5.369 0.700 10.883 1.00 98.00 85 ASN A C 1
ATOM 631 O O . ASN A 1 85 ? 4.591 -0.250 10.929 1.00 98.00 85 ASN A O 1
ATOM 635 N N . ALA A 1 86 ? 5.014 1.917 11.300 1.00 98.06 86 ALA A N 1
ATOM 636 C CA . ALA A 1 86 ? 3.675 2.227 11.789 1.00 98.06 86 ALA A CA 1
ATOM 637 C C . ALA A 1 86 ? 2.619 2.078 10.683 1.00 98.06 86 ALA A C 1
ATOM 639 O O . ALA A 1 86 ? 1.585 1.456 10.918 1.00 98.06 86 ALA A O 1
ATOM 640 N N . LEU A 1 87 ? 2.892 2.569 9.466 1.00 98.56 87 LEU A N 1
ATOM 641 C CA . LEU A 1 87 ? 1.996 2.416 8.316 1.00 98.56 87 LEU A CA 1
ATOM 642 C C . LEU A 1 87 ? 1.667 0.939 8.038 1.00 98.56 87 LEU A C 1
ATOM 644 O O . LEU A 1 87 ? 0.490 0.581 8.001 1.00 98.56 87 LEU A O 1
ATOM 648 N N . ILE A 1 88 ? 2.677 0.074 7.887 1.00 98.12 88 ILE A N 1
ATOM 649 C CA . ILE A 1 88 ? 2.468 -1.351 7.569 1.00 98.12 88 ILE A CA 1
ATOM 650 C C . ILE A 1 88 ? 1.880 -2.151 8.740 1.00 98.12 88 ILE A C 1
ATOM 652 O O . ILE A 1 88 ? 1.139 -3.121 8.533 1.00 98.12 88 ILE A O 1
ATOM 656 N N . THR A 1 89 ? 2.193 -1.747 9.973 1.00 98.25 89 THR A N 1
ATOM 657 C CA . THR A 1 89 ? 1.680 -2.411 11.174 1.00 98.25 89 THR A CA 1
ATOM 658 C C . THR A 1 89 ? 0.220 -2.062 11.396 1.00 98.25 89 THR A C 1
ATOM 660 O O . THR A 1 89 ? -0.569 -2.956 11.677 1.00 98.25 89 THR A O 1
ATOM 663 N N . TYR A 1 90 ? -0.163 -0.792 11.281 1.00 98.62 90 TYR A N 1
ATOM 664 C CA . TYR A 1 90 ? -1.507 -0.357 11.657 1.00 98.62 90 TYR A CA 1
ATOM 665 C C . TYR A 1 90 ? -2.515 -0.637 10.542 1.00 98.62 90 TYR A C 1
ATOM 667 O O . TYR A 1 90 ? -3.610 -1.120 10.829 1.00 98.62 90 TYR A O 1
ATOM 675 N N . ALA A 1 91 ? -2.127 -0.442 9.276 1.00 98.75 91 ALA A N 1
ATOM 676 C CA . ALA A 1 91 ? -3.018 -0.690 8.151 1.00 98.75 91 ALA A CA 1
ATOM 677 C C . ALA A 1 91 ? -3.528 -2.143 8.125 1.00 98.75 91 ALA A C 1
ATOM 679 O O . ALA A 1 91 ? -2.764 -3.118 8.056 1.00 98.75 91 ALA A O 1
ATOM 680 N N . CYS A 1 92 ? -4.851 -2.260 8.141 1.00 98.81 92 CYS A N 1
ATOM 681 C CA . CYS A 1 92 ? -5.588 -3.507 8.034 1.00 98.81 92 CYS A CA 1
ATOM 682 C C . CYS A 1 92 ? -6.319 -3.579 6.691 1.00 98.81 9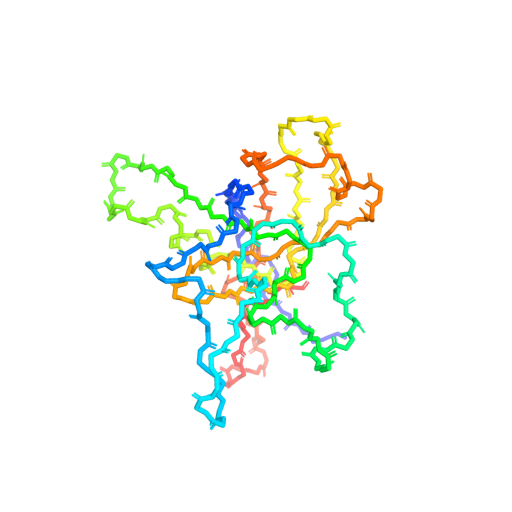2 CYS A C 1
ATOM 684 O O . CYS A 1 92 ? -6.805 -2.568 6.178 1.00 98.81 92 CYS A O 1
ATOM 686 N N . VAL A 1 93 ? -6.426 -4.783 6.125 1.00 98.81 93 VAL A N 1
ATOM 687 C CA . VAL A 1 93 ? -7.228 -5.029 4.919 1.00 98.81 93 VAL A CA 1
ATOM 688 C C . VAL A 1 93 ? -8.671 -4.608 5.189 1.00 98.81 93 VAL A C 1
ATOM 690 O O . VAL A 1 93 ? -9.227 -4.932 6.235 1.00 98.81 93 VAL A O 1
ATOM 693 N N . GLY A 1 94 ? -9.265 -3.854 4.266 1.00 98.62 94 GLY A N 1
ATOM 694 C CA . GLY A 1 94 ? -10.594 -3.263 4.432 1.00 98.62 94 GLY A CA 1
ATOM 695 C C . GLY A 1 94 ? -10.601 -1.892 5.117 1.00 98.62 94 GLY A C 1
ATOM 696 O O . GLY A 1 94 ? -11.659 -1.277 5.224 1.00 98.62 94 GLY A O 1
ATOM 697 N N . ASN A 1 95 ? -9.457 -1.349 5.547 1.00 98.88 95 ASN A N 1
ATOM 698 C CA . ASN A 1 95 ? -9.410 0.042 5.999 1.00 98.88 95 ASN A CA 1
ATOM 699 C C . ASN A 1 95 ? -9.630 1.019 4.844 1.00 98.88 95 ASN A C 1
ATOM 701 O O . ASN A 1 95 ? -9.215 0.788 3.705 1.00 98.88 95 ASN A O 1
ATOM 705 N N . ARG A 1 96 ? -10.265 2.151 5.158 1.00 98.75 96 ARG A N 1
ATOM 706 C CA . ARG A 1 96 ? -10.563 3.195 4.179 1.00 98.75 96 ARG A CA 1
ATOM 707 C C . ARG A 1 96 ? -9.323 4.036 3.899 1.00 98.75 96 ARG A C 1
ATOM 709 O O . ARG A 1 96 ? -8.719 4.577 4.824 1.00 98.75 96 ARG A O 1
ATOM 716 N N . ALA A 1 97 ? -9.013 4.210 2.620 1.00 98.81 97 ALA A N 1
ATOM 717 C CA . ALA A 1 97 ? -7.949 5.082 2.140 1.00 98.81 97 ALA A CA 1
ATOM 718 C C . ALA A 1 97 ? -8.533 6.319 1.443 1.00 98.81 97 ALA A C 1
ATOM 720 O O . ALA A 1 97 ? -9.538 6.226 0.735 1.00 98.81 97 ALA A O 1
ATOM 721 N N . THR A 1 98 ? -7.908 7.481 1.632 1.00 98.88 98 THR A N 1
ATOM 722 C CA . THR A 1 98 ? -8.301 8.753 1.010 1.00 98.88 98 THR A CA 1
ATOM 723 C C . THR A 1 98 ? -7.090 9.437 0.395 1.00 98.88 98 THR A C 1
ATOM 725 O O . THR A 1 98 ? -6.060 9.597 1.047 1.00 98.88 98 THR A O 1
ATOM 728 N N . VAL A 1 99 ? -7.229 9.881 -0.852 1.00 98.88 99 VAL A N 1
ATOM 729 C CA . VAL A 1 99 ? -6.208 10.671 -1.543 1.00 98.88 99 VAL A CA 1
ATOM 730 C C . VAL A 1 99 ? -6.164 12.083 -0.949 1.00 98.88 99 VAL A C 1
ATOM 732 O O . VAL A 1 99 ? -7.176 12.785 -0.924 1.00 98.88 99 VAL A O 1
ATOM 735 N N . LEU A 1 100 ? -5.000 12.516 -0.468 1.00 98.75 100 LEU A N 1
ATOM 736 C CA . LEU A 1 100 ? -4.809 13.785 0.245 1.00 98.75 100 LEU A CA 1
ATOM 737 C C . LEU A 1 100 ? -4.204 14.895 -0.627 1.00 98.75 100 LEU A C 1
ATOM 739 O O . LEU A 1 100 ? -4.284 16.067 -0.255 1.00 98.75 100 LEU A O 1
ATOM 743 N N . SER A 1 101 ? -3.605 14.551 -1.768 1.00 98.75 101 SER A N 1
ATOM 744 C CA . SER A 1 101 ? -2.950 15.487 -2.692 1.00 98.75 101 SER A CA 1
ATOM 745 C C . SER A 1 101 ? -3.229 15.145 -4.157 1.00 98.75 101 SER A C 1
ATOM 747 O O . SER A 1 101 ? -3.878 14.146 -4.450 1.00 98.75 101 SER A O 1
ATOM 749 N N . GLY A 1 102 ? -2.747 15.989 -5.070 1.00 98.31 102 GLY A N 1
ATOM 750 C CA . GLY A 1 102 ? -2.810 15.722 -6.505 1.00 98.31 102 GLY A CA 1
ATOM 751 C C . GLY A 1 102 ? -4.206 15.866 -7.111 1.00 98.31 102 GLY A C 1
ATOM 752 O O . GLY A 1 102 ? -5.149 16.352 -6.480 1.00 98.31 102 GLY A O 1
ATOM 753 N N . LEU A 1 103 ? -4.325 15.442 -8.370 1.00 98.19 103 LEU A N 1
ATOM 754 C CA . LEU A 1 103 ? -5.534 15.602 -9.191 1.00 98.19 103 LEU A CA 1
ATOM 755 C C . LEU A 1 103 ? -6.711 14.748 -8.711 1.00 98.19 103 LEU A C 1
ATOM 757 O O . LEU A 1 103 ? -7.864 15.041 -9.021 1.00 98.19 103 LEU A O 1
ATOM 761 N N . ALA A 1 104 ? -6.427 13.690 -7.954 1.00 98.38 104 ALA A N 1
ATOM 762 C CA . ALA A 1 104 ? -7.426 12.781 -7.413 1.00 98.38 104 ALA A CA 1
ATOM 763 C C . ALA A 1 104 ? -7.758 13.049 -5.933 1.00 98.38 104 ALA A C 1
ATOM 765 O O . ALA A 1 104 ? -8.367 12.193 -5.289 1.00 98.38 104 ALA A O 1
ATOM 766 N N . ARG A 1 105 ? -7.369 14.203 -5.367 1.00 98.75 105 ARG A N 1
ATOM 767 C CA . ARG A 1 105 ? -7.641 14.547 -3.961 1.00 98.75 105 ARG A CA 1
ATOM 768 C C . ARG A 1 105 ? -9.119 14.350 -3.601 1.00 98.75 105 ARG A C 1
ATOM 770 O O . ARG A 1 105 ? -10.014 14.784 -4.316 1.00 98.75 105 ARG A O 1
ATOM 777 N N . GLY A 1 106 ? -9.367 13.715 -2.457 1.00 98.56 106 GLY A N 1
ATOM 778 C CA . GLY A 1 106 ? -10.704 13.409 -1.943 1.00 98.56 106 GLY A CA 1
ATOM 779 C C . GLY A 1 106 ? -11.280 12.079 -2.432 1.00 98.56 106 GLY A C 1
ATOM 780 O O . GLY A 1 106 ? -12.236 11.580 -1.834 1.00 98.56 106 GLY A O 1
ATOM 781 N N . GLN A 1 107 ? -10.685 11.457 -3.456 1.00 98.75 107 GLN A N 1
ATOM 782 C CA . GLN A 1 107 ? -11.088 10.124 -3.892 1.00 98.75 107 GLN A CA 1
ATOM 783 C C . GLN A 1 107 ? -10.762 9.076 -2.825 1.00 98.75 107 GLN A C 1
ATOM 785 O O . GLN A 1 107 ? -9.813 9.209 -2.048 1.00 98.75 107 GLN A O 1
ATOM 790 N N . ARG A 1 108 ? -11.582 8.025 -2.784 1.00 98.62 108 ARG A N 1
ATOM 791 C CA . ARG A 1 108 ? -11.556 7.001 -1.738 1.00 98.62 108 ARG A CA 1
ATOM 792 C C . ARG A 1 108 ? -11.310 5.621 -2.328 1.00 98.62 108 ARG A C 1
ATOM 794 O O . ARG A 1 108 ? -11.780 5.322 -3.425 1.00 98.62 108 ARG A O 1
ATOM 801 N N . GLY A 1 109 ? -10.602 4.807 -1.564 1.00 98.44 109 GLY A N 1
ATOM 802 C CA . GLY A 1 109 ? -10.255 3.430 -1.880 1.00 98.44 109 GLY A CA 1
ATOM 803 C C . GLY A 1 109 ? -10.179 2.593 -0.611 1.00 98.44 109 GLY A C 1
ATOM 804 O O . GLY A 1 109 ? -10.592 3.039 0.468 1.00 98.44 109 GLY A O 1
ATOM 805 N N . TRP A 1 110 ? -9.634 1.392 -0.748 1.00 98.75 110 TRP A N 1
ATOM 806 C CA . TRP A 1 110 ? -9.561 0.419 0.336 1.00 98.75 110 TRP A CA 1
ATOM 807 C C . TRP A 1 110 ? -8.194 -0.241 0.377 1.00 98.75 110 TRP A C 1
ATOM 809 O O . TRP A 1 110 ? -7.627 -0.562 -0.666 1.00 98.75 110 TRP A O 1
ATOM 819 N N . VAL A 1 111 ? -7.678 -0.456 1.584 1.00 98.88 111 VAL A N 1
ATOM 820 C CA . VAL A 1 111 ? -6.482 -1.273 1.787 1.00 98.88 111 VAL A CA 1
ATOM 821 C C . VAL A 1 111 ? -6.801 -2.706 1.376 1.00 98.88 111 VAL A C 1
ATOM 823 O O . VAL A 1 111 ? -7.743 -3.308 1.892 1.00 98.88 111 VAL A O 1
ATOM 826 N N . THR A 1 112 ? -6.013 -3.252 0.459 1.00 98.69 112 THR A N 1
ATOM 827 C CA . THR A 1 112 ? -6.196 -4.600 -0.095 1.00 98.69 112 THR A CA 1
ATOM 828 C C . THR A 1 112 ? -5.161 -5.595 0.401 1.00 98.69 112 THR A C 1
ATOM 830 O O . THR A 1 112 ? -5.395 -6.799 0.344 1.00 98.69 112 THR A O 1
ATOM 833 N N . GLY A 1 113 ? -4.029 -5.120 0.914 1.00 98.38 113 GLY A N 1
ATOM 834 C CA . GLY A 1 113 ? -2.960 -5.989 1.380 1.00 98.38 113 GLY A CA 1
ATOM 835 C C . GLY A 1 113 ? -1.726 -5.223 1.823 1.00 98.38 113 GLY A C 1
ATOM 836 O O . GLY A 1 113 ? -1.718 -3.995 1.911 1.00 98.38 113 GLY A O 1
ATOM 837 N N . LYS A 1 114 ? -0.670 -5.981 2.108 1.00 98.44 114 LYS A N 1
ATOM 838 C CA . LYS A 1 114 ? 0.642 -5.471 2.495 1.00 98.44 114 LYS A CA 1
ATOM 839 C C . LYS A 1 114 ? 1.738 -6.442 2.086 1.00 98.44 114 LYS A C 1
ATOM 841 O O . LYS A 1 114 ? 1.506 -7.648 2.042 1.00 98.44 114 LYS A O 1
ATOM 846 N N . HIS A 1 115 ? 2.919 -5.909 1.807 1.00 98.12 115 HIS A N 1
ATOM 847 C CA . HIS A 1 115 ? 4.059 -6.664 1.306 1.00 98.12 115 HIS A CA 1
ATOM 848 C C . HIS A 1 115 ? 5.306 -6.319 2.123 1.00 98.12 115 HIS A C 1
ATOM 850 O O . HIS A 1 115 ? 5.839 -5.212 2.042 1.00 98.12 115 HIS A O 1
ATOM 856 N N . GLY A 1 116 ? 5.743 -7.269 2.955 1.00 95.94 116 GLY A N 1
ATOM 857 C CA . GLY A 1 116 ? 6.942 -7.129 3.785 1.00 95.94 116 GLY A CA 1
ATOM 858 C C . GLY A 1 116 ? 8.238 -7.158 2.969 1.00 95.94 116 GLY A C 1
ATOM 859 O O . GLY A 1 116 ? 8.264 -7.600 1.825 1.00 95.94 116 GLY A O 1
ATOM 860 N N . GLY A 1 117 ? 9.328 -6.669 3.558 1.00 93.88 117 GLY A N 1
ATOM 861 C CA . GLY A 1 117 ? 10.628 -6.547 2.892 1.00 93.88 117 GLY A CA 1
ATOM 862 C C . GLY A 1 117 ? 10.767 -5.192 2.205 1.00 93.88 117 GLY A C 1
ATOM 863 O O . GLY A 1 117 ? 11.537 -4.359 2.672 1.00 93.88 117 GLY A O 1
ATOM 864 N N . VAL A 1 118 ? 9.966 -4.933 1.163 1.00 95.56 118 VAL A N 1
ATOM 865 C CA . VAL A 1 118 ? 9.795 -3.565 0.618 1.00 95.56 118 VAL A CA 1
ATOM 866 C C . VAL A 1 118 ? 8.916 -2.688 1.511 1.00 95.56 118 VAL A C 1
ATOM 868 O O . VAL A 1 118 ? 8.937 -1.468 1.405 1.00 95.56 118 VAL A O 1
ATOM 871 N N . ASN A 1 119 ? 8.158 -3.326 2.406 1.00 97.56 119 ASN A N 1
ATOM 872 C CA . ASN A 1 119 ? 7.269 -2.712 3.382 1.00 97.56 119 ASN A CA 1
ATOM 873 C C . ASN A 1 119 ? 6.247 -1.760 2.744 1.00 97.56 119 ASN A C 1
ATOM 875 O O . ASN A 1 119 ? 6.103 -0.610 3.160 1.00 97.56 119 ASN A O 1
ATOM 879 N N . HIS A 1 120 ? 5.530 -2.261 1.737 1.00 98.75 120 HIS A N 1
ATOM 880 C CA . HIS A 1 120 ? 4.441 -1.541 1.086 1.00 98.75 120 HIS A CA 1
ATOM 881 C C . HIS A 1 120 ? 3.079 -1.880 1.699 1.00 98.75 120 HIS A C 1
ATOM 883 O O . HIS A 1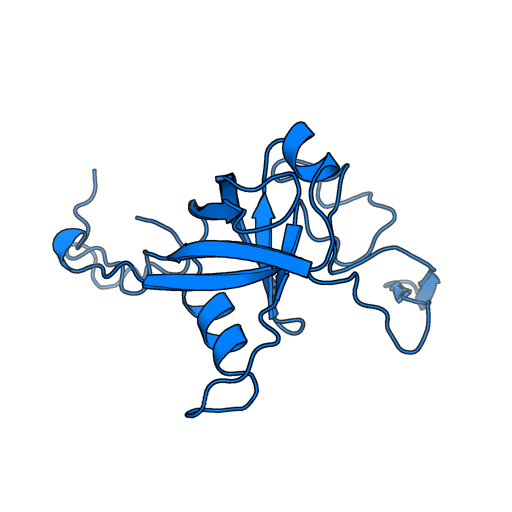 120 ? 2.801 -3.033 2.043 1.00 98.75 120 HIS A O 1
ATOM 889 N N . VAL A 1 121 ? 2.197 -0.881 1.763 1.00 98.88 121 VAL A N 1
ATOM 890 C CA . VAL A 1 121 ? 0.748 -1.075 1.943 1.00 98.88 121 VAL A CA 1
ATOM 891 C C . VAL A 1 121 ? 0.068 -0.924 0.590 1.00 98.88 121 VAL A C 1
ATOM 893 O O . VAL A 1 121 ? 0.347 0.025 -0.138 1.00 98.88 121 VAL A O 1
ATOM 896 N N . LEU A 1 122 ? -0.824 -1.853 0.253 1.00 98.81 122 LEU A N 1
ATOM 897 C CA . LEU A 1 122 ? -1.512 -1.883 -1.033 1.00 98.81 122 LEU A CA 1
ATOM 898 C C . LEU A 1 122 ? -2.911 -1.300 -0.896 1.00 98.81 122 LEU A C 1
ATOM 900 O O . LEU A 1 122 ? -3.652 -1.656 0.025 1.00 98.81 122 LEU A O 1
ATOM 904 N N . VAL A 1 123 ? -3.272 -0.410 -1.816 1.00 98.81 123 VAL A N 1
ATOM 905 C CA . VAL A 1 123 ? -4.582 0.238 -1.850 1.00 98.81 123 VAL A CA 1
ATOM 906 C C . VAL A 1 123 ? -5.160 0.161 -3.249 1.00 98.81 123 VAL A C 1
ATOM 908 O O . VAL A 1 123 ? -4.506 0.502 -4.232 1.00 98.81 123 VAL A O 1
ATOM 911 N N . ASP A 1 124 ? -6.421 -0.232 -3.330 1.00 98.44 124 ASP A N 1
ATOM 912 C CA . ASP A 1 124 ? -7.162 -0.252 -4.579 1.00 98.44 124 ASP A CA 1
ATOM 913 C C . ASP A 1 124 ? -8.147 0.920 -4.648 1.00 98.44 124 ASP A C 1
ATOM 915 O O . ASP A 1 124 ? -8.826 1.270 -3.675 1.00 98.44 124 ASP A O 1
ATOM 919 N N . PHE A 1 125 ? -8.212 1.532 -5.827 1.00 98.31 125 PHE A N 1
ATOM 920 C CA . PHE A 1 125 ? -9.124 2.620 -6.160 1.00 98.31 125 PHE A CA 1
ATOM 921 C C . PHE A 1 125 ? -9.862 2.277 -7.461 1.00 98.31 125 PHE A C 1
ATOM 923 O O . PHE A 1 125 ? -9.370 1.478 -8.260 1.00 98.31 125 PHE A O 1
ATOM 930 N N . PRO A 1 126 ? -11.016 2.910 -7.744 1.00 96.19 126 PRO A N 1
ATOM 931 C CA . PRO A 1 126 ? -11.646 2.789 -9.055 1.00 96.19 126 PRO A CA 1
ATOM 932 C C . PRO A 1 126 ? -10.671 3.149 -10.187 1.00 96.19 126 PRO A C 1
ATOM 934 O O . PRO A 1 126 ? -9.880 4.079 -10.051 1.00 96.19 126 PRO A O 1
ATOM 937 N N . THR A 1 127 ? -10.761 2.477 -11.335 1.00 94.38 127 THR A N 1
ATOM 938 C CA . THR A 1 127 ? -9.815 2.649 -12.458 1.00 94.38 127 THR A CA 1
ATOM 939 C C . THR A 1 127 ? -9.679 4.106 -12.918 1.00 94.38 127 THR A C 1
ATOM 941 O O . THR A 1 127 ? -8.568 4.590 -13.117 1.00 94.38 127 THR A O 1
ATOM 944 N N . ALA A 1 128 ? -10.789 4.849 -12.990 1.00 96.31 128 ALA A N 1
ATOM 945 C CA . ALA A 1 128 ? -10.777 6.275 -13.334 1.00 96.31 128 ALA A CA 1
ATOM 946 C C . ALA A 1 128 ? -10.037 7.150 -12.299 1.00 96.31 128 ALA A C 1
ATOM 948 O O . ALA A 1 128 ? -9.658 8.283 -12.582 1.00 96.31 128 ALA A O 1
ATOM 949 N N . VAL A 1 129 ? -9.862 6.671 -11.065 1.00 98.19 129 VAL A N 1
ATOM 950 C CA . VAL A 1 129 ? -9.020 7.314 -10.047 1.00 98.19 129 VAL A CA 1
ATOM 951 C C . VAL A 1 129 ? -7.559 6.947 -10.273 1.00 98.19 129 VAL A C 1
ATOM 953 O O . VAL A 1 129 ? -6.743 7.858 -10.316 1.00 98.19 129 VAL A O 1
ATOM 956 N N . LEU A 1 130 ? -7.241 5.664 -10.489 1.00 97.50 130 LEU A N 1
ATOM 957 C CA . LEU A 1 130 ? -5.865 5.199 -10.723 1.00 97.50 130 LEU A CA 1
ATOM 958 C C . LEU A 1 130 ? -5.168 5.970 -11.853 1.00 97.50 130 LEU A C 1
ATOM 960 O O . LEU A 1 130 ? -4.021 6.371 -11.703 1.00 97.50 130 LEU A O 1
ATOM 964 N N . GLN A 1 131 ? -5.885 6.261 -12.940 1.00 96.88 131 GLN A N 1
ATOM 965 C CA . GLN A 1 131 ? -5.373 7.027 -14.086 1.00 96.88 131 GLN A CA 1
ATOM 966 C C . GLN A 1 131 ? -5.048 8.501 -13.781 1.00 96.88 131 GLN A C 1
ATOM 968 O O . GLN A 1 131 ? -4.392 9.158 -14.583 1.00 96.88 131 GLN A O 1
ATOM 973 N N . ARG A 1 132 ? -5.530 9.037 -12.654 1.00 98.19 132 ARG A N 1
ATOM 974 C CA . ARG A 1 132 ? -5.309 10.427 -12.219 1.00 98.19 132 ARG A CA 1
ATOM 975 C C . ARG A 1 132 ? -4.335 10.541 -11.049 1.00 98.19 132 ARG A C 1
ATOM 977 O O . ARG A 1 132 ? -4.042 11.657 -10.627 1.00 98.19 132 ARG A O 1
ATOM 984 N N . LEU A 1 133 ? -3.890 9.413 -10.502 1.00 98.69 133 LEU A N 1
ATOM 985 C CA . LEU A 1 133 ? -2.912 9.378 -9.424 1.00 98.69 133 LEU A CA 1
ATOM 986 C C . LEU A 1 133 ? -1.500 9.534 -9.984 1.00 98.69 133 LEU A C 1
ATOM 988 O O . LEU A 1 133 ? -1.186 9.036 -11.065 1.00 98.69 133 LEU A O 1
ATOM 992 N N . ALA A 1 134 ? -0.643 10.190 -9.211 1.00 98.56 134 ALA A N 1
ATOM 993 C CA . ALA A 1 134 ? 0.773 10.322 -9.503 1.00 98.56 134 ALA A CA 1
ATOM 994 C C . ALA A 1 134 ? 1.622 9.656 -8.416 1.00 98.56 134 ALA A C 1
ATOM 996 O O . ALA A 1 134 ? 1.244 9.585 -7.245 1.00 98.56 134 ALA A O 1
ATOM 997 N N . ILE A 1 135 ? 2.819 9.206 -8.795 1.00 98.50 135 ILE A N 1
ATOM 998 C CA . ILE A 1 135 ? 3.828 8.806 -7.812 1.00 98.50 135 ILE A CA 1
ATOM 999 C C . ILE A 1 135 ? 4.098 9.984 -6.865 1.00 98.50 135 ILE A C 1
ATOM 1001 O O . ILE A 1 135 ? 4.216 11.127 -7.303 1.00 98.50 135 ILE A O 1
ATOM 1005 N N . GLY A 1 136 ? 4.182 9.705 -5.564 1.00 98.50 136 GLY A N 1
ATOM 1006 C CA . GLY A 1 136 ? 4.343 10.714 -4.521 1.00 98.50 136 GLY A CA 1
ATOM 1007 C C . GLY A 1 136 ? 3.039 11.317 -3.991 1.00 98.50 136 GLY A C 1
ATOM 1008 O O . GLY A 1 136 ? 3.091 12.002 -2.967 1.00 98.50 136 GLY A O 1
ATOM 1009 N N . ASP A 1 137 ? 1.877 11.041 -4.600 1.00 98.81 137 ASP A N 1
ATOM 1010 C CA . ASP A 1 137 ? 0.604 11.474 -4.019 1.00 98.81 137 ASP A CA 1
ATOM 1011 C C . ASP A 1 137 ? 0.425 10.895 -2.612 1.00 98.81 137 ASP A C 1
ATOM 1013 O O . ASP A 1 137 ? 0.690 9.720 -2.354 1.00 98.81 137 ASP A O 1
ATOM 1017 N N . ARG A 1 138 ? -0.012 11.735 -1.672 1.00 98.75 138 ARG A N 1
ATOM 1018 C CA . ARG A 1 138 ? -0.200 11.346 -0.274 1.00 98.75 138 ARG A CA 1
ATOM 1019 C C . ARG A 1 138 ? -1.536 10.647 -0.106 1.00 98.75 138 ARG A C 1
ATOM 1021 O O . ARG A 1 138 ? -2.567 11.196 -0.490 1.00 98.75 138 ARG A O 1
ATOM 1028 N N . ILE A 1 139 ? -1.525 9.484 0.532 1.00 98.88 139 ILE A N 1
ATOM 1029 C CA . ILE A 1 139 ? -2.722 8.710 0.857 1.00 98.88 139 ILE A CA 1
ATOM 1030 C C . ILE A 1 139 ? -2.811 8.561 2.375 1.00 98.88 139 ILE A C 1
ATOM 1032 O O . ILE A 1 139 ? -1.889 8.053 3.014 1.00 98.88 139 ILE A O 1
ATOM 1036 N N . GLY A 1 140 ? -3.927 9.008 2.945 1.00 98.75 140 GLY A N 1
ATOM 1037 C CA . GLY A 1 140 ? -4.264 8.797 4.349 1.00 98.75 140 GLY A CA 1
ATOM 1038 C C . GLY A 1 140 ? -5.131 7.557 4.507 1.00 98.75 140 GLY A C 1
ATOM 1039 O O . GLY A 1 140 ? -6.044 7.336 3.711 1.00 98.75 140 GLY A O 1
ATOM 1040 N N . ILE A 1 141 ? -4.869 6.766 5.539 1.00 98.88 141 ILE A N 1
ATOM 1041 C CA . ILE A 1 141 ? -5.640 5.582 5.905 1.00 98.88 141 ILE A CA 1
ATOM 1042 C C . ILE A 1 141 ? -6.234 5.819 7.288 1.00 98.88 141 ILE A C 1
ATOM 1044 O O . ILE A 1 141 ? -5.508 6.079 8.249 1.00 98.88 141 ILE A O 1
ATOM 1048 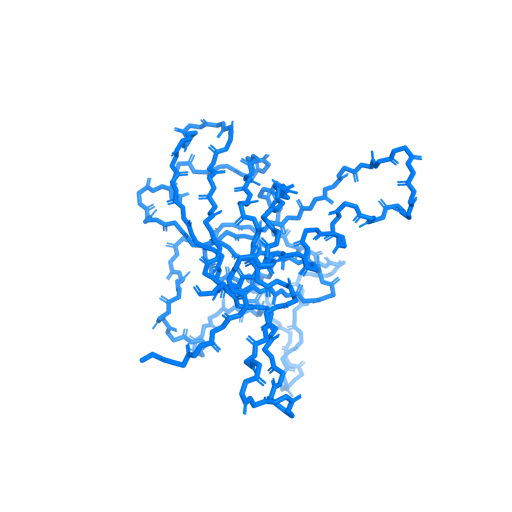N N . THR A 1 142 ? -7.556 5.697 7.394 1.00 98.75 142 THR A N 1
ATOM 1049 C CA . THR A 1 142 ? -8.228 5.573 8.690 1.00 98.75 142 THR A CA 1
ATOM 1050 C C . THR A 1 142 ? -8.048 4.133 9.153 1.00 98.75 142 THR A C 1
ATOM 1052 O O . THR A 1 142 ? -8.798 3.244 8.748 1.00 98.75 142 THR A O 1
ATOM 1055 N N . SER A 1 143 ? -6.992 3.898 9.927 1.00 98.62 143 SER A N 1
ATOM 1056 C CA . SER A 1 143 ? -6.585 2.570 10.365 1.00 98.62 143 SER A CA 1
ATOM 1057 C C . SER A 1 143 ? -7.373 2.134 11.591 1.00 98.62 143 SER A C 1
ATOM 1059 O O . SER A 1 143 ? -7.355 2.830 12.601 1.00 98.62 143 SER A O 1
ATOM 1061 N N . VAL A 1 144 ? -8.002 0.964 11.526 1.00 98.56 144 VAL A N 1
ATOM 1062 C CA . VAL A 1 144 ? -8.720 0.327 12.641 1.00 98.56 144 VAL A CA 1
ATOM 1063 C C . VAL A 1 144 ? -8.729 -1.190 12.437 1.00 98.56 144 VAL A C 1
ATOM 1065 O O . VAL A 1 144 ? -8.913 -1.653 11.314 1.00 98.56 144 VAL A O 1
ATOM 1068 N N . GLY A 1 145 ? -8.521 -1.967 13.500 1.00 98.12 145 GLY A N 1
ATOM 1069 C CA . GLY A 1 145 ? -8.549 -3.437 13.436 1.00 98.12 145 GLY A CA 1
ATOM 1070 C C . GLY A 1 145 ? -7.454 -4.125 14.246 1.00 98.12 145 GLY A C 1
ATOM 1071 O O . GLY A 1 145 ? -7.643 -5.247 14.709 1.00 98.12 145 GLY A O 1
ATOM 1072 N N . GLN A 1 146 ? -6.335 -3.448 14.513 1.00 98.31 146 GLN A N 1
ATOM 1073 C CA . GLN A 1 146 ? -5.347 -3.986 15.448 1.00 98.31 146 GLN A CA 1
ATOM 1074 C C . GLN A 1 146 ? -5.910 -4.005 16.871 1.00 98.31 146 GLN A C 1
ATOM 1076 O O . GLN A 1 146 ? -6.491 -3.026 17.336 1.00 98.31 146 GLN A O 1
ATOM 1081 N N . GLY A 1 147 ? -5.755 -5.147 17.546 1.00 97.44 147 GLY A N 1
ATOM 1082 C CA . GLY A 1 147 ? -6.388 -5.412 18.840 1.00 97.44 147 GLY A CA 1
ATOM 1083 C C . GLY A 1 147 ? -7.823 -5.950 18.753 1.00 97.44 147 GLY A C 1
ATOM 1084 O O . GLY A 1 147 ? -8.463 -6.091 19.801 1.00 97.44 147 GLY A O 1
ATOM 1085 N N . LEU A 1 148 ? -8.323 -6.265 17.549 1.00 97.69 148 LEU A N 1
ATOM 1086 C CA . LEU A 1 148 ? -9.605 -6.945 17.342 1.00 97.69 148 LEU A CA 1
ATOM 1087 C C . LEU A 1 148 ? -9.598 -8.325 18.000 1.00 97.69 148 LEU A C 1
ATOM 1089 O O . LEU A 1 148 ? -8.677 -9.122 17.835 1.00 97.69 148 LEU A O 1
ATOM 1093 N N . ARG A 1 149 ? -10.653 -8.607 18.761 1.00 96.81 149 ARG A N 1
ATOM 1094 C CA . ARG A 1 149 ? -10.842 -9.863 19.482 1.00 96.81 149 ARG A CA 1
ATOM 1095 C C . ARG A 1 149 ? -12.272 -10.352 19.343 1.00 96.81 149 ARG A C 1
ATOM 1097 O O . ARG A 1 149 ? -13.213 -9.576 19.176 1.00 96.81 149 ARG A O 1
ATOM 1104 N N . LEU A 1 150 ? -12.420 -11.661 19.507 1.00 96.88 150 LEU A N 1
ATOM 1105 C CA . LEU A 1 150 ? -13.691 -12.337 19.724 1.00 96.88 150 LEU A CA 1
ATOM 1106 C C . LEU A 1 150 ? -13.762 -12.712 21.211 1.00 96.88 150 LEU A C 1
ATOM 1108 O O . LEU A 1 150 ? -13.231 -13.757 21.582 1.00 96.88 150 LEU A O 1
ATOM 1112 N N . PRO A 1 151 ? -14.389 -11.907 22.094 1.00 95.06 151 PRO A N 1
ATOM 1113 C CA . PRO A 1 151 ? -14.362 -12.166 23.538 1.00 95.06 151 PRO A CA 1
ATOM 1114 C C . PRO A 1 151 ? -14.927 -13.539 23.926 1.00 95.06 151 PRO A C 1
ATOM 1116 O O . PRO A 1 151 ? -14.508 -14.135 24.910 1.00 95.06 151 PRO A O 1
ATOM 1119 N N . GLN A 1 152 ? -15.858 -14.061 23.124 1.00 95.94 152 GLN A N 1
ATOM 1120 C CA . GLN A 1 152 ? -16.456 -15.387 23.313 1.00 95.94 152 GLN A CA 1
ATOM 1121 C C . GLN A 1 152 ? -15.571 -16.536 22.795 1.00 95.94 152 GLN A C 1
ATOM 1123 O O . GLN A 1 152 ? -15.845 -17.701 23.072 1.00 95.94 152 GLN A O 1
ATOM 1128 N N . HIS A 1 153 ? -14.504 -16.224 22.059 1.00 96.12 153 HIS A N 1
ATOM 1129 C CA . HIS A 1 153 ? -13.575 -17.186 21.473 1.00 96.12 153 HIS A CA 1
ATOM 1130 C C . HIS A 1 153 ? -12.120 -16.736 21.702 1.00 96.12 153 HIS A C 1
ATOM 1132 O O . HIS A 1 153 ? -11.403 -16.466 20.742 1.00 96.12 153 HIS A O 1
ATOM 1138 N N . PRO A 1 154 ? -11.642 -16.681 22.961 1.00 94.44 154 PRO A N 1
ATOM 1139 C CA . PRO A 1 154 ? -10.358 -16.060 23.310 1.00 94.44 154 PRO A CA 1
ATOM 1140 C C . PRO A 1 154 ? -9.122 -16.775 22.742 1.00 94.44 154 PRO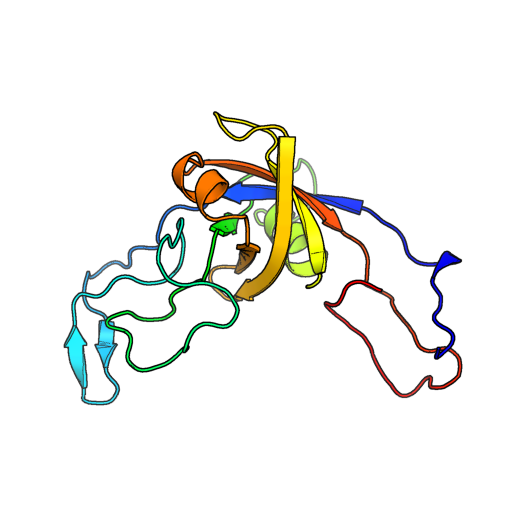 A C 1
ATOM 1142 O O . PRO A 1 154 ? -8.028 -16.233 22.800 1.00 94.44 154 PRO A O 1
ATOM 1145 N N . ARG A 1 155 ? -9.282 -17.991 22.202 1.00 97.06 155 ARG A N 1
ATOM 1146 C CA . ARG A 1 155 ? -8.214 -18.737 21.514 1.00 97.06 155 ARG A CA 1
ATOM 1147 C C . ARG A 1 155 ? -8.130 -18.439 20.012 1.00 97.06 155 ARG A C 1
ATOM 1149 O O . ARG A 1 155 ? -7.264 -18.992 19.347 1.00 97.06 155 ARG A O 1
ATOM 1156 N N . ILE A 1 156 ? -9.056 -17.646 19.469 1.00 96.25 156 ILE A N 1
ATOM 1157 C CA . ILE A 1 156 ? -9.060 -17.232 18.064 1.00 96.25 156 ILE A CA 1
ATOM 1158 C C . ILE A 1 156 ? -8.501 -15.815 17.994 1.00 96.25 156 ILE A C 1
ATOM 1160 O O . ILE A 1 156 ? -9.112 -14.871 18.499 1.00 96.25 156 ILE A O 1
ATOM 1164 N N . GLU A 1 157 ? -7.351 -15.674 17.346 1.00 95.12 157 GLU A N 1
ATOM 1165 C CA . GLU A 1 157 ? -6.722 -14.380 17.106 1.00 95.12 157 GLU A CA 1
ATOM 1166 C C . GLU A 1 157 ? -7.181 -13.805 15.767 1.00 95.12 157 GLU A C 1
ATOM 1168 O O . GLU A 1 157 ? -7.159 -14.481 14.738 1.00 95.12 157 GLU A O 1
ATOM 1173 N N . LEU A 1 158 ? -7.588 -12.536 15.787 1.00 96.19 158 LEU A N 1
ATOM 1174 C CA . LEU A 1 158 ? -7.868 -11.752 14.593 1.00 96.19 158 LEU A CA 1
ATOM 1175 C C . LEU A 1 158 ? -6.811 -10.658 14.482 1.00 96.19 158 LEU A C 1
ATOM 1177 O O . LEU A 1 158 ? -6.468 -10.001 15.462 1.00 96.19 158 LEU A O 1
ATOM 1181 N N . MET A 1 159 ? -6.282 -10.466 13.281 1.00 96.94 159 MET A N 1
ATOM 1182 C CA . MET A 1 159 ? -5.266 -9.455 13.014 1.00 96.94 159 MET A CA 1
ATOM 1183 C C . MET A 1 159 ? -5.351 -8.993 11.566 1.00 96.94 159 MET A C 1
ATOM 1185 O O . MET A 1 159 ? -5.819 -9.731 10.698 1.00 96.94 159 MET A O 1
ATOM 1189 N N . ASN A 1 160 ? -4.854 -7.785 11.296 1.00 97.94 160 ASN A N 1
ATOM 1190 C CA . ASN A 1 160 ? -4.669 -7.258 9.940 1.00 97.94 160 ASN A CA 1
ATOM 1191 C C . ASN A 1 160 ? -5.951 -7.143 9.089 1.00 97.94 160 ASN A C 1
ATOM 1193 O O . ASN A 1 160 ? -5.855 -7.011 7.867 1.00 97.94 160 ASN A O 1
ATOM 1197 N N . CYS A 1 161 ? -7.130 -7.151 9.710 1.00 97.88 161 CYS A N 1
ATOM 1198 C CA . CYS A 1 161 ? -8.428 -6.969 9.063 1.00 97.88 161 CYS A CA 1
ATOM 1199 C C . CYS A 1 161 ? -9.220 -5.865 9.766 1.00 97.88 161 CYS A C 1
ATOM 1201 O O . CYS A 1 161 ? -9.149 -5.709 10.985 1.00 97.88 161 CYS A O 1
ATOM 1203 N N . ALA A 1 162 ? -9.931 -5.065 8.975 1.00 97.56 162 ALA A N 1
ATOM 1204 C CA . ALA A 1 162 ? -10.912 -4.135 9.504 1.00 97.56 162 ALA A CA 1
ATOM 1205 C C . ALA A 1 162 ? -12.059 -4.919 10.183 1.00 97.56 162 ALA A C 1
ATOM 1207 O O . ALA A 1 162 ? -12.370 -6.018 9.713 1.00 97.56 162 ALA A O 1
ATOM 1208 N N . PRO A 1 163 ? -12.662 -4.384 11.263 1.00 95.00 163 PRO A N 1
ATOM 1209 C CA . PRO A 1 163 ? -13.802 -5.006 11.943 1.00 95.00 163 PRO A CA 1
ATOM 1210 C C . PRO A 1 163 ? -15.045 -5.176 11.065 1.00 95.00 163 PRO A C 1
ATOM 1212 O O . PRO A 1 163 ? -15.241 -4.349 10.144 1.00 95.00 163 PRO A O 1
#

Secondary structure (DSSP, 8-state):
-----GGGPPPEEEEEEEPPP---SSSEEE-TTS-EEE---SSSEESS--TTS-SSS-S-SS--SEEEEE-----SSS-TTHHHHHHHHH--BT-EEEE-SSTTTT-EEEEEEEETTTTEEEEE--HHHHTT--TT-EEEEEE--TT-B-TT-TT-B--SB--

Foldseek 3Di:
DFDKPVVPKDWDKAKFFFAAFDDDPDQWDQDPVRDTDRAGADGGADQPDAPPDDPPPDRHDHHAYGTWTAHCDADPDDDNRVSLVCVLAQAAFQWKKAFCDFPLHGFIWTFHDFDPPVSITGTHGPSVSSVRDDGGTMMMTRGIFVVMDRPVCRVDDGGRHHD

Radius of gyration: 17.28 Å; chains: 1; bounding box: 44×38×41 Å

Sequence (163 aa):
SHRINHDELVAVTVQGQIAHPVGRATPYRIGYDGVPRVLPGTGGIVLNRRIGDLCVGLAGDHIEPGVALHNNSREVIGPRDGPNNALITYACVGNRATVLSGLARGQRGWVTGKHGGVNHVLVDFPTAVLQRLAIGDRIGITSVGQGLRLPQHPRIELMNCAP

InterPro domains:
  IPR029433 DUF4438, N-terminal [PF14505] (28-163)